Protein AF-A0A977IGM6-F1 (afdb_monomer_lite)

Radius of gyration: 15.07 Å; chains: 1; bounding box: 34×39×37 Å

Structure (mmCIF, N/CA/C/O backbone):
data_AF-A0A977IGM6-F1
#
_entry.id   AF-A0A977IGM6-F1
#
loop_
_atom_site.group_PDB
_atom_site.id
_atom_site.type_symbol
_atom_site.label_atom_id
_atom_site.label_alt_id
_atom_site.label_comp_id
_atom_site.label_asym_id
_atom_site.label_entity_id
_atom_site.label_seq_id
_atom_site.pdbx_PDB_ins_code
_atom_site.Cartn_x
_atom_site.Cartn_y
_atom_site.Cartn_z
_atom_site.occupancy
_atom_site.B_iso_or_equiv
_atom_site.auth_seq_id
_atom_site.auth_comp_id
_atom_site.auth_asym_id
_atom_site.auth_atom_id
_atom_site.pdbx_PDB_model_num
ATOM 1 N N . MET A 1 1 ? 9.152 -28.533 -17.778 1.00 38.56 1 MET A N 1
ATOM 2 C CA . MET A 1 1 ? 8.237 -27.371 -17.806 1.00 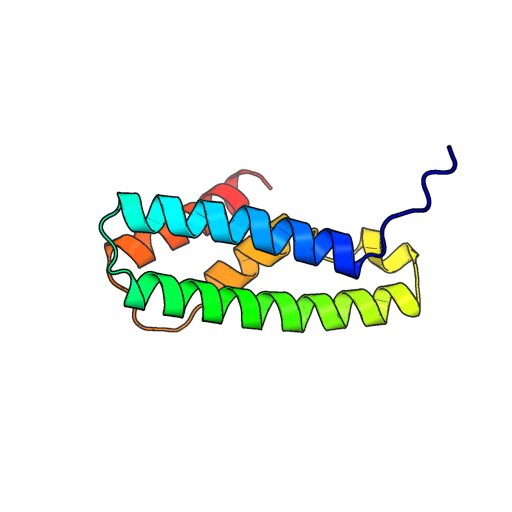38.56 1 MET A CA 1
ATOM 3 C C . MET A 1 1 ? 9.076 -26.108 -17.816 1.00 38.56 1 MET A C 1
ATOM 5 O O . MET A 1 1 ? 9.792 -25.875 -16.854 1.00 38.56 1 MET A O 1
ATOM 9 N N . SER A 1 2 ? 9.071 -25.349 -18.913 1.00 41.25 2 SER A N 1
ATOM 10 C CA . SER A 1 2 ? 9.790 -24.071 -18.984 1.00 41.25 2 SER A CA 1
ATOM 11 C C . SER A 1 2 ? 9.061 -23.069 -18.084 1.00 41.25 2 SER A C 1
ATOM 13 O O . SER A 1 2 ? 7.966 -22.625 -18.423 1.00 41.25 2 SER A O 1
ATOM 15 N N . HIS A 1 3 ? 9.612 -22.783 -16.901 1.00 48.97 3 HIS A N 1
ATOM 16 C CA . HIS A 1 3 ? 9.194 -21.628 -16.108 1.00 48.97 3 HIS A CA 1
ATOM 17 C C . HIS A 1 3 ? 9.639 -20.387 -16.880 1.00 48.97 3 HIS A C 1
ATOM 19 O O . HIS A 1 3 ? 10.772 -19.932 -16.738 1.00 48.97 3 HIS A O 1
ATOM 25 N N . ARG A 1 4 ? 8.771 -19.867 -17.755 1.00 49.44 4 ARG A N 1
ATOM 26 C CA . ARG A 1 4 ? 8.967 -18.506 -18.250 1.00 49.44 4 ARG A CA 1
ATOM 27 C C . ARG A 1 4 ? 8.932 -17.577 -17.033 1.00 49.44 4 ARG A C 1
ATOM 29 O O . ARG A 1 4 ? 8.044 -17.756 -16.195 1.00 49.44 4 ARG A O 1
ATOM 36 N N . PRO A 1 5 ? 9.865 -16.621 -16.912 1.00 61.22 5 PRO A N 1
ATOM 37 C CA . PRO A 1 5 ? 9.806 -15.627 -15.852 1.00 61.22 5 PRO A CA 1
ATOM 38 C C . PRO A 1 5 ? 8.439 -14.944 -15.883 1.00 61.22 5 PRO A C 1
ATOM 40 O O . PRO A 1 5 ? 7.976 -14.552 -16.959 1.00 61.22 5 PRO A O 1
ATOM 43 N N . LYS A 1 6 ? 7.776 -14.833 -14.725 1.00 68.69 6 LYS A N 1
ATOM 44 C CA . LYS A 1 6 ? 6.565 -14.013 -14.630 1.00 68.69 6 LYS A CA 1
ATOM 45 C C . LYS A 1 6 ? 6.926 -12.578 -15.041 1.00 68.69 6 LYS A C 1
ATOM 47 O O . LYS A 1 6 ? 7.977 -12.092 -14.614 1.00 68.69 6 LYS A O 1
ATOM 52 N N . PRO A 1 7 ? 6.095 -11.896 -15.845 1.00 83.75 7 PRO A N 1
ATOM 53 C CA . PRO A 1 7 ? 6.272 -10.478 -16.124 1.00 83.75 7 PRO A CA 1
ATOM 54 C C . PRO A 1 7 ? 6.414 -9.675 -14.827 1.00 83.75 7 PRO A C 1
ATOM 56 O O . PRO A 1 7 ? 5.710 -9.942 -13.852 1.00 83.75 7 PRO A O 1
ATOM 59 N N . VAL A 1 8 ? 7.281 -8.657 -14.828 1.00 87.56 8 VAL A N 1
ATOM 60 C CA . VAL A 1 8 ? 7.505 -7.764 -13.673 1.00 87.56 8 VAL A CA 1
ATOM 61 C C . VAL A 1 8 ? 6.172 -7.243 -13.125 1.00 87.56 8 VAL A C 1
ATOM 63 O O . VAL A 1 8 ? 5.912 -7.326 -11.931 1.00 87.56 8 VAL A O 1
ATOM 66 N N . ARG A 1 9 ? 5.266 -6.812 -14.008 1.00 92.25 9 ARG A N 1
ATOM 67 C CA . ARG A 1 9 ? 3.930 -6.326 -13.634 1.00 92.25 9 ARG A CA 1
ATOM 68 C C . ARG A 1 9 ? 3.122 -7.328 -12.804 1.00 92.25 9 ARG A C 1
ATOM 70 O O . ARG A 1 9 ? 2.483 -6.930 -11.830 1.00 92.25 9 ARG A O 1
ATOM 77 N N . ASP A 1 10 ? 3.146 -8.602 -13.178 1.00 92.81 10 ASP A N 1
ATOM 78 C CA . ASP A 1 10 ? 2.365 -9.643 -12.507 1.00 92.81 10 ASP A CA 1
ATOM 79 C C . ASP A 1 10 ? 2.902 -9.873 -11.096 1.00 92.81 10 ASP A C 1
ATOM 81 O O . ASP A 1 10 ? 2.130 -9.951 -10.144 1.00 92.81 10 ASP A O 1
ATOM 85 N N . HIS A 1 11 ? 4.229 -9.880 -10.939 1.00 91.75 11 HIS A N 1
ATOM 86 C CA . HIS A 1 11 ? 4.867 -10.038 -9.634 1.00 91.75 11 HIS A CA 1
ATOM 87 C C . HIS A 1 11 ? 4.475 -8.925 -8.648 1.00 91.75 11 HIS A C 1
ATOM 89 O O . HIS A 1 11 ? 4.111 -9.201 -7.502 1.00 91.75 11 HIS A O 1
ATOM 95 N N . TYR A 1 12 ? 4.486 -7.670 -9.103 1.00 95.44 12 TYR A N 1
ATOM 96 C CA . TYR A 1 12 ? 4.077 -6.525 -8.286 1.00 95.44 12 TYR A CA 1
ATOM 97 C C . TYR A 1 12 ? 2.573 -6.555 -7.977 1.00 95.44 12 TYR A C 1
ATOM 99 O O . TYR A 1 12 ? 2.163 -6.311 -6.844 1.00 95.44 12 TYR A O 1
ATOM 107 N N . THR A 1 13 ? 1.738 -6.920 -8.952 1.00 95.75 13 THR A N 1
ATOM 108 C CA . THR A 1 13 ? 0.276 -6.954 -8.777 1.00 95.75 13 THR A CA 1
ATOM 109 C C . THR A 1 13 ? -0.167 -8.077 -7.830 1.00 95.75 13 THR A C 1
ATOM 111 O O . THR A 1 13 ? -1.036 -7.869 -6.982 1.00 95.75 13 THR A O 1
ATOM 114 N N . GLU A 1 14 ? 0.459 -9.254 -7.915 1.00 96.06 14 GLU A N 1
ATOM 115 C CA . GLU A 1 14 ? 0.247 -10.358 -6.969 1.00 96.06 14 GLU A CA 1
ATOM 116 C C . GLU A 1 14 ? 0.630 -9.942 -5.542 1.00 96.06 14 GLU A C 1
ATOM 118 O O . GLU A 1 14 ? -0.138 -10.163 -4.601 1.00 96.06 14 GLU A O 1
ATOM 123 N N . SER A 1 15 ? 1.784 -9.283 -5.385 1.00 95.94 15 SER A N 1
ATOM 124 C CA . SER A 1 15 ? 2.226 -8.756 -4.091 1.00 95.94 15 SER A CA 1
ATOM 125 C C . SER A 1 15 ? 1.242 -7.726 -3.531 1.00 95.94 15 SER A C 1
ATOM 127 O O . SER A 1 15 ? 0.848 -7.825 -2.366 1.00 95.94 15 SER A O 1
ATOM 129 N N . LEU A 1 16 ? 0.781 -6.776 -4.352 1.00 98.19 16 LEU A N 1
ATOM 130 C CA . LEU A 1 16 ? -0.214 -5.783 -3.948 1.00 98.19 16 LEU A CA 1
ATOM 131 C C . LEU A 1 16 ? -1.490 -6.448 -3.423 1.00 98.19 16 LEU A C 1
ATOM 133 O O . LEU A 1 16 ? -1.988 -6.062 -2.365 1.00 98.19 16 LEU A O 1
ATOM 137 N N . ALA A 1 17 ? -2.010 -7.457 -4.126 1.00 98.00 17 ALA A N 1
ATOM 138 C CA . ALA A 1 17 ? -3.240 -8.143 -3.736 1.00 98.00 17 ALA A CA 1
ATOM 139 C C . ALA A 1 17 ? -3.101 -8.859 -2.382 1.00 98.00 17 ALA A C 1
ATOM 141 O O . ALA A 1 17 ? -3.974 -8.734 -1.516 1.00 98.00 17 ALA A O 1
ATOM 142 N N . VAL A 1 18 ? -1.996 -9.584 -2.172 1.00 97.81 18 VAL A N 1
ATOM 143 C CA . VAL A 1 18 ? -1.726 -10.295 -0.912 1.00 97.81 18 VAL A CA 1
ATOM 144 C C . VAL A 1 18 ? -1.579 -9.311 0.247 1.00 97.81 18 VAL A C 1
ATOM 146 O O . VAL A 1 18 ? -2.239 -9.467 1.278 1.00 97.81 18 VAL A O 1
ATOM 149 N N . ASN A 1 19 ? -0.761 -8.275 0.070 1.00 97.62 19 ASN A N 1
ATOM 150 C CA . ASN A 1 19 ? -0.484 -7.308 1.125 1.00 97.62 19 ASN A CA 1
ATOM 151 C C . ASN A 1 19 ? -1.707 -6.441 1.454 1.00 97.62 19 ASN A C 1
ATOM 153 O O . ASN A 1 19 ? -2.010 -6.243 2.629 1.00 97.62 19 ASN A O 1
ATOM 157 N N . SER A 1 20 ? -2.491 -6.033 0.452 1.00 98.06 20 SER A N 1
ATOM 158 C CA . SER A 1 20 ? -3.750 -5.302 0.663 1.00 98.06 20 SER A CA 1
ATOM 159 C C . SER A 1 20 ? -4.771 -6.137 1.432 1.00 98.06 20 SER A C 1
ATOM 161 O O . SER A 1 20 ? -5.413 -5.643 2.359 1.00 98.06 20 SER A O 1
ATOM 163 N N . LYS A 1 21 ? -4.893 -7.432 1.107 1.00 98.31 21 LYS A N 1
ATOM 164 C CA . LYS A 1 21 ? -5.778 -8.350 1.838 1.00 98.31 21 LYS A CA 1
ATOM 165 C C . LYS A 1 21 ? -5.346 -8.512 3.295 1.00 98.31 21 LYS A C 1
ATOM 167 O O . LYS A 1 21 ? -6.201 -8.598 4.175 1.00 98.31 21 LYS A O 1
ATOM 172 N N . ASN A 1 22 ? -4.043 -8.587 3.553 1.00 97.81 22 ASN A N 1
ATOM 173 C CA . ASN A 1 22 ? -3.513 -8.717 4.908 1.00 97.81 22 ASN A CA 1
ATOM 174 C C . ASN A 1 22 ? -3.722 -7.433 5.716 1.00 97.81 22 ASN A C 1
ATOM 176 O O . ASN A 1 22 ? -4.289 -7.503 6.806 1.00 97.81 22 ASN A O 1
ATOM 180 N N . LEU A 1 23 ? -3.370 -6.273 5.156 1.00 97.56 23 LEU A N 1
ATOM 181 C CA . LEU A 1 23 ? -3.593 -4.976 5.794 1.00 97.56 23 LEU A CA 1
ATOM 182 C C . LEU A 1 23 ? -5.081 -4.743 6.085 1.00 97.56 23 LEU A C 1
ATOM 184 O O . LEU A 1 23 ? -5.438 -4.371 7.198 1.00 97.56 23 LEU A O 1
ATOM 188 N N . GLY A 1 24 ? -5.967 -5.042 5.129 1.00 98.12 24 GLY A N 1
ATOM 189 C CA . GLY A 1 24 ? -7.414 -4.921 5.321 1.00 98.12 24 GLY A CA 1
ATOM 190 C C . GLY A 1 24 ? -7.944 -5.779 6.475 1.00 98.12 24 GLY A C 1
ATOM 191 O O . GLY A 1 24 ? -8.794 -5.323 7.243 1.00 98.12 24 GLY A O 1
ATOM 192 N N . ARG A 1 25 ? -7.413 -6.999 6.655 1.00 98.31 25 ARG A N 1
ATOM 193 C CA . ARG A 1 25 ? -7.757 -7.848 7.809 1.00 98.31 25 ARG A CA 1
ATOM 194 C C . ARG A 1 25 ? -7.267 -7.261 9.129 1.00 98.31 25 ARG A C 1
ATOM 196 O O . ARG A 1 25 ? -8.016 -7.293 10.098 1.00 98.31 25 ARG A O 1
ATOM 203 N N . GLN A 1 26 ? -6.050 -6.725 9.170 1.00 98.12 26 GLN A N 1
ATOM 204 C CA . GLN A 1 26 ? -5.494 -6.135 10.389 1.00 98.12 26 GLN A CA 1
ATOM 205 C C . GLN A 1 26 ? -6.216 -4.842 10.779 1.00 98.12 26 GLN A C 1
ATOM 207 O O . GLN A 1 26 ? -6.598 -4.690 11.931 1.00 98.12 26 GLN A O 1
ATOM 212 N N . LEU A 1 27 ? -6.516 -3.966 9.815 1.00 97.81 27 LEU A N 1
ATOM 213 C CA . LEU A 1 27 ? -7.334 -2.774 10.059 1.00 97.81 27 LEU A CA 1
ATOM 214 C C . LEU A 1 27 ? -8.728 -3.145 10.585 1.00 97.81 27 LEU A C 1
ATOM 216 O O . LEU A 1 27 ? -9.234 -2.508 11.503 1.00 97.81 27 LEU A O 1
ATOM 220 N N . SER A 1 28 ? -9.331 -4.208 10.044 1.00 97.69 28 SER A N 1
ATOM 221 C CA . SER A 1 28 ? -10.617 -4.710 10.545 1.00 97.69 28 SER A CA 1
ATOM 222 C C . SER A 1 28 ? -10.509 -5.222 11.986 1.00 97.69 28 SER A C 1
ATOM 224 O O . SER A 1 28 ? -11.416 -4.996 12.780 1.00 97.69 28 SER A O 1
ATOM 226 N N . ALA A 1 29 ? -9.406 -5.895 12.337 1.00 97.88 29 ALA A N 1
ATOM 227 C CA . ALA A 1 29 ? -9.149 -6.372 13.698 1.00 97.88 29 ALA A CA 1
ATOM 228 C C . ALA A 1 29 ? -8.944 -5.217 14.696 1.00 97.88 29 ALA A C 1
ATOM 230 O O . ALA A 1 29 ? -9.373 -5.315 15.841 1.00 97.88 29 ALA A O 1
ATOM 231 N N . GLU A 1 30 ? -8.383 -4.098 14.238 1.00 96.56 30 GLU A N 1
ATOM 232 C CA . GLU A 1 30 ? -8.250 -2.842 14.992 1.00 96.56 30 GLU A CA 1
ATOM 233 C C . GLU A 1 30 ? -9.558 -2.013 14.996 1.00 96.56 30 GLU A C 1
ATOM 235 O O . GLU A 1 30 ? -9.565 -0.837 15.356 1.00 96.56 30 GLU A O 1
ATOM 240 N N . SER A 1 31 ? -10.690 -2.613 14.598 1.00 96.25 31 SER A N 1
ATOM 241 C CA . SER A 1 31 ? -12.023 -1.987 14.568 1.00 96.25 31 SER A CA 1
ATOM 242 C C . SER A 1 31 ? -12.136 -0.741 13.676 1.00 96.25 31 SER A C 1
ATOM 244 O O . SER A 1 31 ? -13.020 0.095 13.877 1.00 96.25 31 SER A O 1
ATOM 246 N N . VAL A 1 32 ? -11.276 -0.611 12.662 1.00 97.38 32 VAL A N 1
ATOM 247 C CA . VAL A 1 32 ? -11.358 0.487 11.689 1.00 97.38 32 VAL A CA 1
ATOM 248 C C . VAL A 1 32 ? -12.621 0.314 10.826 1.00 97.38 32 VAL A C 1
ATOM 250 O O . VAL A 1 32 ? -12.875 -0.786 10.323 1.00 97.38 32 VAL A O 1
ATOM 253 N N . PRO A 1 33 ? -13.430 1.369 10.606 1.00 97.44 33 PRO A N 1
ATOM 254 C CA . PRO A 1 33 ? -14.640 1.272 9.795 1.00 97.44 33 PRO A CA 1
ATOM 255 C C . PRO A 1 33 ? -14.356 0.808 8.363 1.00 97.44 33 PRO A C 1
ATOM 257 O O . PRO A 1 33 ? -13.434 1.295 7.711 1.00 97.44 33 PRO A O 1
ATOM 260 N N . ARG A 1 34 ? -15.207 -0.071 7.818 1.00 97.31 34 ARG A N 1
ATOM 261 C CA . ARG A 1 34 ? -15.036 -0.652 6.471 1.00 97.31 34 ARG A CA 1
ATOM 262 C C . ARG A 1 34 ? -14.827 0.395 5.370 1.00 97.31 34 ARG A C 1
ATOM 264 O O . ARG A 1 34 ? -14.020 0.180 4.473 1.00 97.31 34 ARG A O 1
ATOM 271 N N . GLU A 1 35 ? -15.546 1.513 5.426 1.00 96.88 35 GLU A N 1
ATOM 272 C CA . GLU A 1 35 ? -15.400 2.602 4.452 1.00 96.88 35 GLU A CA 1
ATOM 273 C C . GLU A 1 35 ? -14.023 3.264 4.522 1.00 96.88 35 GLU A C 1
ATOM 275 O O . GLU A 1 35 ? -13.443 3.613 3.497 1.00 96.88 35 GLU A O 1
ATOM 280 N N . GLU A 1 36 ? -13.481 3.420 5.727 1.00 97.06 36 GLU A N 1
ATOM 281 C CA . GLU A 1 36 ? -12.142 3.955 5.927 1.00 97.06 36 GLU A CA 1
ATOM 282 C C . GLU A 1 36 ? -11.081 2.969 5.435 1.00 97.06 36 GLU A C 1
ATOM 284 O O . GLU A 1 36 ? -10.182 3.375 4.703 1.00 97.06 36 GLU A O 1
ATOM 289 N N . ILE A 1 37 ? -11.241 1.673 5.736 1.00 97.81 37 ILE A N 1
ATOM 290 C CA . ILE A 1 37 ? -10.379 0.608 5.201 1.00 97.81 37 ILE A CA 1
ATOM 291 C C . ILE A 1 37 ? -10.350 0.668 3.674 1.00 97.81 37 ILE A C 1
ATOM 293 O O . ILE A 1 37 ? -9.271 0.658 3.087 1.00 97.81 37 ILE A O 1
ATOM 297 N N . GLN A 1 38 ? -11.513 0.777 3.027 1.00 97.69 38 GLN A N 1
ATOM 298 C CA . GLN A 1 38 ? -11.587 0.875 1.571 1.00 97.69 38 GLN A CA 1
ATOM 299 C C . GLN A 1 38 ? -10.830 2.107 1.055 1.00 97.69 38 GLN A C 1
ATOM 301 O O . GLN A 1 38 ? -9.987 1.972 0.175 1.00 97.69 38 GLN A O 1
ATOM 306 N N . ARG A 1 39 ? -11.047 3.290 1.651 1.00 97.38 39 ARG A N 1
ATOM 307 C CA . ARG A 1 39 ? -10.332 4.522 1.262 1.00 97.38 39 ARG A CA 1
ATOM 308 C C . ARG A 1 39 ? -8.813 4.404 1.420 1.00 97.38 39 ARG A C 1
ATOM 310 O O . ARG A 1 39 ? -8.072 4.915 0.574 1.00 97.38 39 ARG A O 1
ATOM 317 N N . ILE A 1 40 ? -8.351 3.751 2.487 1.00 97.56 40 ILE A N 1
ATOM 318 C CA . ILE A 1 40 ? -6.926 3.493 2.732 1.00 97.56 40 ILE A CA 1
ATOM 319 C C . ILE A 1 40 ? -6.369 2.571 1.642 1.00 97.56 40 ILE A C 1
ATOM 321 O O . ILE A 1 40 ? -5.386 2.923 0.990 1.00 97.56 40 ILE A O 1
ATOM 325 N N . LEU A 1 41 ? -7.015 1.427 1.398 1.00 98.00 41 LEU A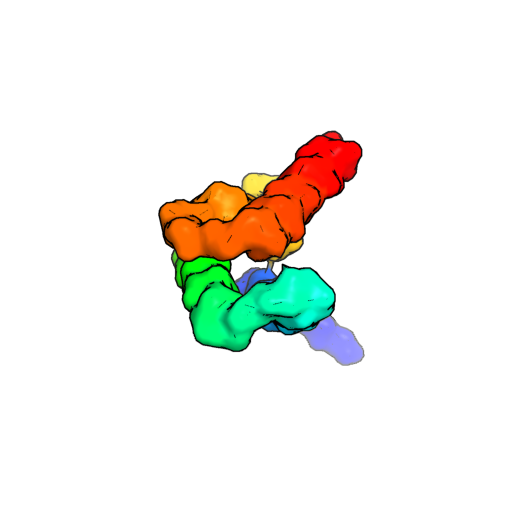 N 1
ATOM 326 C CA . LEU A 1 41 ? -6.561 0.444 0.410 1.00 98.00 41 LEU A CA 1
ATOM 327 C C . LEU A 1 41 ? -6.592 0.990 -1.023 1.00 98.00 41 LEU A C 1
ATOM 329 O O . LEU A 1 41 ? -5.664 0.724 -1.787 1.00 98.00 41 LEU A O 1
ATOM 333 N N . ASP A 1 42 ? -7.592 1.797 -1.378 1.00 97.88 42 ASP A N 1
ATOM 334 C CA . ASP A 1 42 ? -7.664 2.470 -2.680 1.00 97.88 42 ASP A CA 1
ATOM 335 C C . ASP A 1 42 ? -6.518 3.476 -2.848 1.00 97.88 42 ASP A C 1
ATOM 337 O O . AS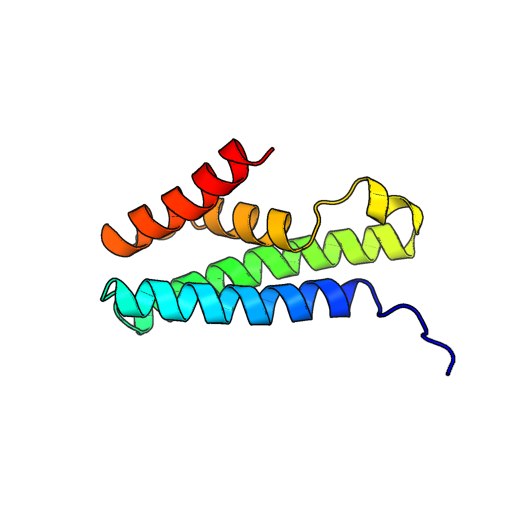P A 1 42 ? -5.890 3.552 -3.908 1.00 97.88 42 ASP A O 1
ATOM 341 N N . SER A 1 43 ? -6.206 4.229 -1.788 1.00 97.81 43 SER A N 1
ATOM 342 C CA . SER A 1 43 ? -5.103 5.194 -1.796 1.00 97.81 43 SER A CA 1
ATOM 343 C C . SER A 1 43 ? -3.752 4.503 -1.962 1.00 97.81 43 SER A C 1
ATOM 345 O O . SER A 1 43 ? -2.959 4.925 -2.805 1.00 97.81 43 SER A O 1
ATOM 347 N N . ILE A 1 44 ? -3.518 3.421 -1.213 1.00 98.12 44 ILE A N 1
ATOM 348 C CA . ILE A 1 44 ? -2.307 2.598 -1.318 1.00 98.12 44 ILE A CA 1
ATOM 349 C C . ILE A 1 44 ? -2.203 1.994 -2.716 1.00 98.12 44 ILE A C 1
ATOM 351 O O . ILE A 1 44 ? -1.168 2.136 -3.359 1.00 98.12 44 ILE A O 1
ATOM 355 N N . SER A 1 45 ? -3.277 1.379 -3.218 1.00 98.12 45 SER A N 1
ATOM 356 C CA . SER A 1 45 ? -3.288 0.736 -4.537 1.00 98.12 45 SER A CA 1
ATOM 357 C C . SER A 1 45 ? -2.958 1.729 -5.647 1.00 98.12 45 SER A C 1
ATOM 359 O O . SER A 1 45 ? -2.150 1.430 -6.520 1.00 98.12 45 SER A O 1
ATOM 361 N N . ARG A 1 46 ? -3.521 2.942 -5.596 1.00 98.12 46 ARG A N 1
ATOM 362 C CA . ARG A 1 46 ? -3.224 3.995 -6.576 1.00 98.12 46 ARG A CA 1
ATOM 363 C C . ARG A 1 46 ? -1.752 4.411 -6.551 1.00 98.12 46 ARG A C 1
ATOM 365 O O . ARG A 1 46 ? -1.150 4.528 -7.614 1.00 98.12 46 ARG A O 1
ATOM 372 N N . LEU A 1 47 ? -1.188 4.650 -5.366 1.00 98.12 47 LEU A N 1
ATOM 373 C CA . LEU A 1 47 ? 0.221 5.035 -5.211 1.00 98.12 47 LEU A CA 1
ATOM 374 C C . LEU A 1 47 ? 1.152 3.917 -5.699 1.00 98.12 47 LEU A C 1
ATOM 376 O O . LEU A 1 47 ? 2.054 4.160 -6.499 1.00 98.12 47 LEU A O 1
ATOM 380 N N . TYR A 1 48 ? 0.861 2.686 -5.288 1.00 98.38 48 TYR A N 1
ATOM 381 C CA . TYR A 1 48 ? 1.620 1.498 -5.643 1.00 98.38 48 TYR A CA 1
ATOM 382 C C . TYR A 1 48 ? 1.631 1.234 -7.148 1.00 98.38 48 TYR A C 1
ATOM 384 O O . TYR A 1 48 ? 2.684 0.991 -7.737 1.00 98.38 48 TYR A O 1
ATOM 392 N N . LEU A 1 49 ? 0.457 1.267 -7.787 1.00 97.69 49 LEU A N 1
ATOM 393 C CA . LEU A 1 49 ? 0.324 0.983 -9.214 1.00 97.69 49 LEU A CA 1
ATOM 394 C C . LEU A 1 49 ? 0.990 2.066 -10.063 1.00 97.69 49 LEU A C 1
ATOM 396 O O . LEU A 1 49 ? 1.662 1.732 -11.035 1.00 97.69 49 LEU A O 1
ATOM 400 N N . ALA A 1 50 ? 0.886 3.338 -9.664 1.00 97.56 50 ALA A N 1
ATOM 401 C CA . ALA A 1 50 ? 1.568 4.429 -10.354 1.00 97.56 50 ALA A CA 1
ATOM 402 C C . ALA A 1 50 ? 3.094 4.238 -10.370 1.00 97.56 50 ALA A C 1
ATOM 404 O O . ALA A 1 50 ? 3.737 4.477 -11.390 1.00 97.56 50 ALA A O 1
ATOM 405 N N . GLU A 1 51 ? 3.680 3.781 -9.263 1.00 97.44 51 GLU A N 1
ATOM 406 C CA . GLU A 1 51 ? 5.118 3.511 -9.199 1.00 97.44 51 GLU A CA 1
ATOM 407 C C . GLU A 1 51 ? 5.494 2.198 -9.899 1.00 97.44 51 GLU A C 1
ATOM 409 O O . GLU A 1 51 ? 6.493 2.134 -10.612 1.00 97.44 51 GLU A O 1
ATOM 414 N N . THR A 1 52 ? 4.647 1.171 -9.795 1.00 96.44 52 THR A N 1
ATOM 415 C CA . THR A 1 52 ? 4.810 -0.093 -10.531 1.00 96.44 52 THR A CA 1
ATOM 416 C C . THR A 1 52 ? 4.872 0.153 -12.037 1.00 96.44 52 THR A C 1
ATOM 418 O O . THR A 1 52 ? 5.696 -0.442 -12.727 1.00 96.44 52 THR A O 1
ATOM 421 N N . GLU A 1 53 ? 4.042 1.050 -12.573 1.00 95.56 53 GLU A N 1
ATOM 422 C CA . GLU A 1 53 ? 4.093 1.417 -13.989 1.00 95.56 53 GLU A CA 1
ATOM 423 C C . GLU A 1 53 ? 5.435 2.042 -14.389 1.00 95.56 53 GLU A C 1
ATOM 425 O O . GLU A 1 53 ? 5.931 1.753 -15.480 1.00 95.56 53 GLU A O 1
ATOM 430 N N . LYS A 1 54 ? 6.049 2.861 -13.525 1.00 95.50 54 LYS A N 1
ATOM 431 C CA . LYS A 1 54 ? 7.388 3.417 -13.779 1.00 95.50 54 LYS A CA 1
ATOM 432 C C . LYS A 1 54 ? 8.440 2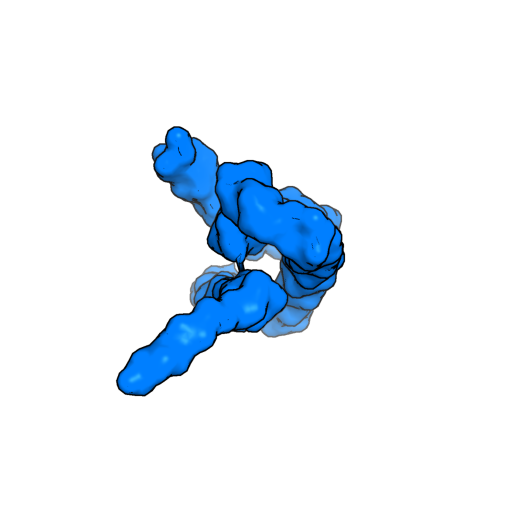.314 -13.790 1.00 95.50 54 LYS A C 1
ATOM 434 O O . LYS A 1 54 ? 9.193 2.222 -14.754 1.00 95.50 54 LYS A O 1
ATOM 439 N N . ILE A 1 55 ? 8.418 1.433 -12.789 1.00 94.62 55 ILE A N 1
ATOM 440 C CA . ILE A 1 55 ? 9.330 0.286 -12.685 1.00 94.62 55 ILE A CA 1
ATOM 441 C C . ILE A 1 55 ? 9.224 -0.607 -13.920 1.00 94.62 55 ILE A C 1
ATOM 443 O O . ILE A 1 55 ? 10.238 -0.973 -14.507 1.00 94.62 55 ILE A O 1
ATOM 447 N N . VAL A 1 56 ? 8.004 -0.928 -14.361 1.00 92.81 56 VAL A N 1
ATOM 448 C CA . VAL A 1 56 ? 7.785 -1.747 -15.561 1.00 92.81 56 VAL A CA 1
ATOM 449 C C . VAL A 1 56 ? 8.368 -1.065 -16.797 1.00 92.81 56 VAL A C 1
ATOM 451 O O . VAL A 1 56 ? 9.102 -1.710 -17.538 1.00 92.81 56 VAL A O 1
ATOM 454 N N . ARG A 1 57 ? 8.123 0.238 -16.994 1.00 93.00 57 ARG A N 1
ATOM 455 C CA . ARG A 1 57 ? 8.700 0.992 -18.123 1.00 93.00 57 ARG A CA 1
ATOM 456 C C . ARG A 1 57 ? 10.225 1.063 -18.072 1.00 93.00 57 ARG A C 1
ATOM 458 O O . ARG A 1 57 ? 10.861 1.137 -19.120 1.00 93.00 57 ARG A O 1
ATOM 465 N N . GLU A 1 58 ? 10.819 1.097 -16.883 1.00 91.69 58 GLU A N 1
ATOM 466 C CA . GLU A 1 58 ? 12.273 1.035 -16.722 1.00 91.69 58 GLU A CA 1
ATOM 467 C C . GLU A 1 58 ? 12.813 -0.356 -17.053 1.00 91.69 58 GLU A C 1
ATOM 469 O O . GLU A 1 58 ? 13.766 -0.461 -17.821 1.00 91.69 58 GLU A O 1
ATOM 474 N N . CYS A 1 59 ? 12.163 -1.414 -16.566 1.00 89.88 59 CYS A N 1
ATOM 475 C CA . CYS A 1 59 ? 12.553 -2.801 -16.827 1.00 89.88 59 CYS A CA 1
ATOM 476 C C . CYS A 1 59 ? 12.383 -3.198 -18.301 1.00 89.88 59 CYS A C 1
ATOM 478 O O . CYS A 1 59 ? 13.171 -3.979 -18.824 1.00 89.88 59 CYS A O 1
ATOM 480 N N . GLU A 1 60 ? 11.381 -2.645 -18.991 1.00 88.81 60 GLU A N 1
ATOM 481 C CA . GLU A 1 60 ? 11.194 -2.818 -20.438 1.00 88.81 60 GLU A CA 1
ATOM 482 C C . GLU A 1 60 ? 12.351 -2.214 -21.252 1.00 88.81 60 GLU A C 1
ATOM 484 O O . GLU A 1 60 ? 12.652 -2.700 -22.341 1.00 88.81 60 GLU A O 1
ATOM 489 N N . LYS A 1 61 ? 13.007 -1.166 -20.734 1.00 89.81 61 LYS A N 1
ATOM 490 C CA . LYS A 1 61 ? 14.174 -0.530 -21.367 1.00 89.81 61 LYS A CA 1
ATOM 491 C C . LYS A 1 61 ? 15.487 -1.199 -20.970 1.00 89.81 61 LYS A C 1
ATOM 493 O O . LYS A 1 61 ? 16.394 -1.292 -21.791 1.00 89.81 61 LYS A O 1
ATOM 498 N N . ASP A 1 62 ? 15.591 -1.616 -19.714 1.00 88.94 62 ASP A N 1
ATOM 499 C CA . ASP A 1 62 ? 16.783 -2.200 -19.116 1.00 88.94 62 ASP A CA 1
ATOM 500 C C . ASP A 1 62 ? 16.377 -3.256 -18.084 1.00 88.94 62 ASP A C 1
ATOM 502 O O . ASP A 1 62 ? 15.958 -2.933 -16.975 1.00 88.94 62 ASP A O 1
ATOM 506 N N . MET A 1 63 ? 16.540 -4.533 -18.429 1.00 79.31 63 MET A N 1
ATOM 507 C CA . MET A 1 63 ? 16.187 -5.645 -17.539 1.00 79.31 63 MET A CA 1
ATOM 508 C C . MET A 1 63 ? 17.010 -5.662 -16.239 1.00 79.31 63 MET A C 1
ATOM 510 O O . MET A 1 63 ? 16.539 -6.209 -15.242 1.00 79.31 63 MET A O 1
ATOM 514 N N . MET A 1 64 ? 18.189 -5.026 -16.207 1.00 88.06 64 MET A N 1
ATOM 515 C CA . MET A 1 64 ? 18.996 -4.879 -14.986 1.00 88.06 64 MET A CA 1
ATOM 516 C C . MET A 1 64 ? 18.418 -3.829 -14.026 1.00 88.06 64 MET A C 1
ATOM 518 O O . MET A 1 64 ? 18.868 -3.714 -12.888 1.00 88.06 64 MET A O 1
ATOM 522 N N . ALA A 1 65 ? 17.385 -3.081 -14.436 1.00 88.19 65 ALA A N 1
ATOM 523 C CA . ALA A 1 65 ? 16.678 -2.157 -13.553 1.00 88.19 65 ALA A CA 1
ATOM 524 C C . ALA A 1 65 ? 16.102 -2.852 -12.311 1.00 88.19 65 ALA A C 1
ATOM 526 O O . ALA A 1 65 ? 16.015 -2.229 -11.256 1.00 88.19 65 ALA A O 1
ATOM 527 N N . LEU A 1 66 ? 15.784 -4.147 -12.399 1.00 87.06 66 LEU A N 1
ATOM 528 C CA . LEU A 1 66 ? 15.277 -4.926 -11.268 1.00 87.06 66 LEU A CA 1
ATOM 529 C C . LEU A 1 66 ? 16.218 -4.951 -10.053 1.00 87.06 66 LEU A C 1
ATOM 531 O O . LEU A 1 66 ? 15.739 -5.109 -8.935 1.00 87.06 66 LEU A O 1
ATOM 535 N N . GLU A 1 67 ? 17.52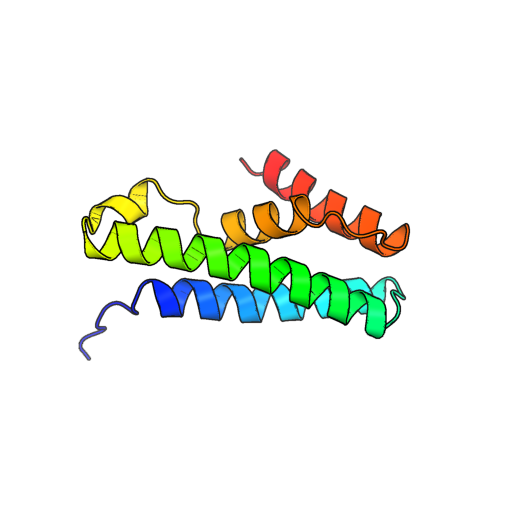5 -4.761 -10.243 1.00 88.94 67 GLU A N 1
ATOM 536 C CA . GLU A 1 67 ? 18.503 -4.742 -9.144 1.00 88.94 67 GLU A CA 1
ATOM 537 C C . GLU A 1 67 ? 18.505 -3.421 -8.359 1.00 88.94 67 GLU A C 1
ATOM 539 O O . GLU A 1 67 ? 19.019 -3.365 -7.244 1.00 88.94 67 GLU A O 1
ATOM 544 N N . ARG A 1 68 ? 17.938 -2.352 -8.934 1.00 89.69 68 ARG A N 1
ATOM 545 C CA . ARG A 1 68 ? 17.968 -0.987 -8.374 1.00 89.69 68 ARG A CA 1
ATOM 546 C C . ARG A 1 68 ? 16.596 -0.431 -7.995 1.00 89.69 68 ARG A C 1
ATOM 548 O O . ARG A 1 68 ? 16.524 0.553 -7.264 1.00 89.69 68 ARG A O 1
ATOM 555 N N . VAL A 1 69 ? 15.515 -1.022 -8.496 1.00 92.31 69 VAL A N 1
ATOM 556 C CA . VAL A 1 69 ? 14.139 -0.625 -8.159 1.00 92.31 69 VAL A CA 1
ATOM 557 C C . VAL A 1 69 ? 13.697 -1.244 -6.829 1.00 92.31 69 VAL A C 1
ATOM 559 O O . VAL A 1 69 ? 14.169 -2.322 -6.457 1.00 92.31 69 VAL A O 1
ATOM 562 N N . PRO A 1 70 ? 12.771 -0.606 -6.090 1.00 93.00 70 PRO A N 1
ATOM 563 C CA . PRO A 1 70 ? 12.264 -1.176 -4.849 1.00 93.00 70 PRO A CA 1
ATOM 564 C C . PRO A 1 70 ? 11.542 -2.495 -5.122 1.00 93.00 70 PRO A C 1
ATOM 566 O O . PRO A 1 70 ? 10.710 -2.587 -6.029 1.00 93.00 70 PRO A O 1
ATOM 569 N N . ASN A 1 71 ? 11.811 -3.507 -4.295 1.00 93.06 71 ASN A N 1
ATOM 570 C CA . ASN A 1 71 ? 11.065 -4.760 -4.350 1.00 93.06 71 ASN A CA 1
ATOM 571 C C . ASN A 1 71 ? 9.566 -4.524 -4.039 1.00 93.06 71 ASN A C 1
ATOM 573 O O . ASN A 1 71 ? 9.207 -3.520 -3.410 1.00 93.06 71 ASN A O 1
ATOM 577 N N . PRO A 1 72 ? 8.669 -5.450 -4.427 1.00 95.38 72 PRO A N 1
ATOM 578 C CA . PRO A 1 72 ? 7.231 -5.253 -4.273 1.00 95.38 72 PRO A CA 1
ATOM 579 C C . PRO A 1 72 ? 6.747 -4.987 -2.846 1.00 95.38 72 PRO A C 1
ATOM 581 O O . PRO A 1 72 ? 5.719 -4.335 -2.690 1.00 95.38 72 PRO A O 1
ATOM 584 N N . LEU A 1 73 ? 7.421 -5.507 -1.816 1.00 94.94 73 LEU A N 1
ATOM 585 C CA . LEU A 1 73 ? 7.025 -5.295 -0.422 1.00 94.94 73 LEU A CA 1
ATOM 586 C C . LEU A 1 73 ? 7.469 -3.915 0.070 1.00 94.94 73 LEU A C 1
ATOM 588 O O . LEU A 1 73 ? 6.659 -3.194 0.651 1.00 94.94 73 LEU A O 1
ATOM 592 N N . ARG A 1 74 ? 8.706 -3.510 -0.245 1.00 95.06 74 ARG A N 1
ATOM 593 C CA . ARG A 1 74 ? 9.194 -2.153 0.030 1.00 95.06 74 ARG A CA 1
ATOM 594 C C . ARG A 1 74 ? 8.265 -1.113 -0.582 1.00 95.06 74 ARG A C 1
ATOM 596 O O . ARG A 1 74 ? 7.828 -0.203 0.113 1.00 95.06 74 ARG A O 1
ATOM 603 N N . LEU A 1 75 ? 7.900 -1.299 -1.853 1.00 96.81 75 LEU A N 1
ATOM 604 C CA . LEU A 1 75 ? 7.009 -0.372 -2.544 1.00 96.81 75 LEU A CA 1
ATOM 605 C C . LEU A 1 75 ? 5.628 -0.271 -1.871 1.00 96.81 75 LEU A C 1
ATOM 607 O O . LEU A 1 75 ? 5.019 0.800 -1.839 1.00 96.81 75 LEU A O 1
ATOM 611 N N . PHE A 1 76 ? 5.126 -1.374 -1.311 1.00 97.75 76 PHE A N 1
ATOM 612 C CA . PHE A 1 76 ? 3.862 -1.383 -0.578 1.00 97.75 76 PHE A CA 1
ATOM 613 C C . PHE A 1 76 ? 3.960 -0.573 0.718 1.00 97.75 76 PHE A C 1
ATOM 615 O O . PH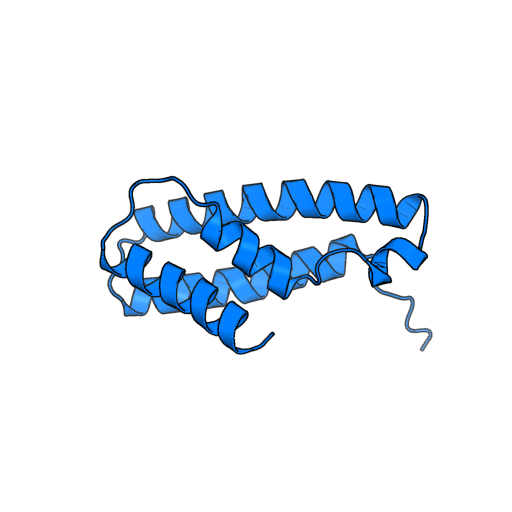E A 1 76 ? 3.090 0.256 0.983 1.00 97.75 76 PHE A O 1
ATOM 622 N N . VAL A 1 77 ? 5.041 -0.744 1.482 1.00 96.44 77 VAL A N 1
ATOM 623 C CA . VAL A 1 77 ? 5.302 0.040 2.700 1.00 96.44 77 VAL A CA 1
ATOM 624 C C . VAL A 1 77 ? 5.485 1.528 2.381 1.00 96.44 77 VAL A C 1
ATOM 626 O O . VAL A 1 77 ? 4.868 2.373 3.030 1.00 96.44 77 VAL A O 1
ATOM 629 N N . ASP A 1 78 ? 6.236 1.863 1.331 1.00 96.38 78 ASP A N 1
ATOM 630 C CA . ASP A 1 78 ? 6.394 3.250 0.870 1.00 96.38 78 ASP A CA 1
ATOM 631 C C . ASP A 1 78 ? 5.048 3.864 0.449 1.00 96.38 78 ASP A C 1
ATOM 633 O O . ASP A 1 78 ? 4.803 5.055 0.654 1.00 96.38 78 ASP A O 1
ATOM 637 N N . SER A 1 79 ? 4.144 3.056 -0.111 1.00 97.69 79 SER A N 1
ATOM 638 C CA . SER A 1 79 ? 2.785 3.488 -0.459 1.00 97.69 79 SER A CA 1
ATOM 639 C C . SER A 1 79 ? 1.930 3.746 0.786 1.00 97.69 79 SER A C 1
ATOM 641 O O . SER A 1 79 ? 1.165 4.708 0.790 1.00 97.69 79 SER A O 1
ATOM 643 N N . ILE A 1 80 ? 2.083 2.949 1.855 1.00 96.75 80 ILE A N 1
ATOM 644 C CA . ILE A 1 80 ? 1.443 3.189 3.163 1.00 96.75 80 ILE A CA 1
ATOM 645 C C . ILE A 1 80 ? 1.909 4.527 3.747 1.00 96.75 80 ILE A C 1
ATOM 647 O O . ILE A 1 80 ? 1.074 5.344 4.137 1.00 96.75 80 ILE A O 1
ATOM 651 N N . ALA A 1 81 ? 3.223 4.776 3.767 1.00 94.94 81 ALA A N 1
ATOM 652 C CA . ALA A 1 81 ? 3.809 6.006 4.308 1.00 94.94 81 ALA A CA 1
ATOM 653 C C . ALA A 1 81 ? 3.321 7.275 3.583 1.00 94.94 81 ALA A C 1
ATOM 655 O O . ALA A 1 81 ? 3.257 8.357 4.166 1.00 94.94 81 ALA A O 1
ATOM 656 N N . GLN A 1 82 ? 2.955 7.146 2.306 1.00 95.69 82 GLN A N 1
ATOM 657 C CA . GLN A 1 82 ? 2.495 8.246 1.460 1.00 95.69 82 GLN A CA 1
ATOM 658 C C . GLN A 1 82 ? 0.983 8.510 1.525 1.00 95.69 82 GLN A C 1
ATOM 660 O O . GLN A 1 82 ? 0.500 9.452 0.887 1.00 95.69 82 GLN A O 1
ATOM 665 N N . VAL A 1 83 ? 0.210 7.727 2.280 1.00 94.88 83 VAL A N 1
ATOM 666 C CA . VAL A 1 83 ? -1.220 7.994 2.473 1.00 94.88 83 VAL A CA 1
ATOM 667 C C . VAL A 1 83 ? -1.394 9.269 3.308 1.00 94.88 83 VAL A C 1
ATOM 669 O O . VAL A 1 83 ? -1.140 9.291 4.507 1.00 94.88 83 VAL A O 1
ATOM 672 N N . LYS A 1 84 ? -1.859 10.350 2.668 1.00 85.00 84 LYS A N 1
ATOM 673 C CA . LYS A 1 84 ? -2.049 11.677 3.294 1.00 85.00 84 LYS A CA 1
ATOM 674 C C . LYS A 1 84 ? -3.458 11.930 3.846 1.00 85.00 84 LYS A C 1
ATOM 676 O O . LYS A 1 84 ? -3.734 13.025 4.328 1.00 85.00 84 LYS A O 1
ATOM 681 N N . SER A 1 85 ? -4.381 10.979 3.713 1.00 80.38 85 SER A N 1
ATOM 682 C CA . SER A 1 85 ? -5.765 11.163 4.160 1.00 80.38 85 SER A CA 1
ATOM 683 C C . SER A 1 85 ? -5.865 11.176 5.682 1.00 80.38 85 SER A C 1
ATOM 685 O O . SER A 1 85 ? -5.166 10.420 6.353 1.00 80.38 85 SER A O 1
ATOM 687 N N . ALA A 1 86 ? -6.794 11.972 6.218 1.00 85.56 86 ALA A N 1
ATOM 688 C CA . ALA A 1 86 ? -7.198 11.842 7.610 1.00 85.56 86 ALA A CA 1
ATOM 689 C C . ALA A 1 86 ? -7.758 10.429 7.833 1.00 85.56 86 ALA A C 1
ATOM 691 O O . ALA A 1 86 ? -8.737 10.029 7.200 1.00 85.56 86 ALA A O 1
ATOM 692 N N . VAL A 1 87 ? -7.096 9.682 8.707 1.00 93.00 87 VAL A N 1
ATOM 693 C CA . VAL A 1 87 ? -7.490 8.343 9.141 1.00 93.00 87 VAL A CA 1
ATOM 694 C C . VAL A 1 87 ? -7.668 8.360 10.653 1.00 93.00 87 VAL A C 1
ATOM 696 O O . VAL A 1 87 ? -7.138 9.227 11.352 1.00 93.00 87 VAL A O 1
ATOM 699 N N . SER A 1 88 ? -8.436 7.410 11.157 1.00 94.88 88 SER A N 1
ATOM 700 C CA . SER A 1 88 ? -8.598 7.162 12.580 1.00 94.88 88 SER A CA 1
ATOM 701 C C . SER A 1 88 ? -7.240 6.928 13.261 1.00 94.88 88 SER A C 1
ATOM 703 O O . SER A 1 88 ? -6.298 6.435 12.630 1.00 94.88 88 SER A O 1
ATOM 705 N N . PRO A 1 89 ? -7.113 7.231 14.568 1.00 95.06 89 PRO A N 1
ATOM 706 C CA . PRO A 1 89 ? -5.885 6.959 15.313 1.00 95.06 89 PRO A CA 1
ATOM 707 C C . PRO A 1 89 ? -5.453 5.490 15.246 1.00 95.06 89 PRO A C 1
ATOM 709 O O . PRO A 1 89 ? -4.266 5.220 15.102 1.00 95.06 89 PRO A O 1
ATOM 712 N N . ALA A 1 90 ? -6.408 4.552 15.276 1.00 95.00 90 ALA A N 1
ATOM 713 C CA . ALA A 1 90 ? -6.138 3.119 15.169 1.00 95.00 90 ALA A CA 1
ATOM 714 C C . ALA A 1 90 ? -5.506 2.751 13.816 1.00 95.00 90 ALA A C 1
ATOM 716 O O . ALA A 1 90 ? -4.464 2.095 13.775 1.00 95.00 90 ALA A O 1
ATOM 717 N N . ALA A 1 91 ? -6.080 3.235 12.708 1.00 95.75 91 ALA A N 1
ATOM 718 C CA . ALA A 1 91 ? -5.509 3.033 11.380 1.00 95.75 91 ALA A CA 1
ATOM 719 C C . ALA A 1 91 ? -4.135 3.704 11.236 1.00 95.75 91 ALA A C 1
ATOM 721 O O . ALA A 1 91 ? -3.203 3.088 10.720 1.00 95.75 91 ALA A O 1
ATOM 722 N N . SER A 1 92 ? -3.993 4.942 11.728 1.00 95.44 92 SER A N 1
ATOM 723 C CA . SER A 1 92 ? -2.724 5.677 11.694 1.00 95.44 92 SER A CA 1
ATOM 724 C C . SER A 1 92 ? -1.622 4.923 12.430 1.00 95.44 92 SER A C 1
ATOM 726 O O . SER A 1 92 ? -0.517 4.786 11.912 1.00 95.44 92 SER A O 1
ATOM 728 N N . GLU A 1 93 ? -1.927 4.413 13.620 1.00 95.56 93 GLU A N 1
ATOM 729 C CA . GLU A 1 93 ? -0.975 3.686 14.447 1.00 95.56 93 GLU A CA 1
ATOM 730 C C . GLU A 1 93 ? -0.544 2.376 13.784 1.00 95.56 93 GLU A C 1
ATOM 732 O O . GLU A 1 93 ? 0.650 2.115 13.662 1.00 95.56 93 GLU A O 1
ATOM 737 N N . LEU A 1 94 ? -1.488 1.583 13.266 1.00 95.88 94 LEU A N 1
ATOM 738 C CA . LEU A 1 94 ? -1.150 0.359 12.538 1.00 95.88 94 LEU A CA 1
ATOM 739 C C . LEU A 1 94 ? -0.265 0.653 11.315 1.00 95.88 94 LEU A C 1
ATOM 741 O O . LEU A 1 94 ? 0.732 -0.032 11.093 1.00 95.88 94 LEU A O 1
ATOM 745 N N . MET A 1 95 ? -0.596 1.686 10.536 1.00 94.94 95 MET A N 1
ATOM 746 C CA . MET A 1 95 ? 0.194 2.088 9.370 1.00 94.94 95 MET A CA 1
ATOM 747 C C . MET A 1 95 ? 1.609 2.537 9.753 1.00 94.94 95 MET A C 1
ATOM 749 O O . MET A 1 95 ? 2.560 2.173 9.065 1.00 94.94 95 MET A O 1
ATOM 753 N N . LYS A 1 96 ? 1.774 3.262 10.866 1.00 94.44 96 LYS A N 1
ATOM 754 C CA . LYS A 1 96 ? 3.099 3.620 11.395 1.00 94.44 96 LYS A CA 1
ATOM 755 C C . LYS A 1 96 ? 3.908 2.385 11.772 1.00 94.44 96 LYS A C 1
ATOM 757 O O . LYS A 1 96 ? 5.061 2.299 11.371 1.00 94.44 96 LYS A O 1
ATOM 762 N N . ARG A 1 97 ? 3.304 1.400 12.451 1.00 94.12 97 ARG A N 1
ATOM 763 C CA . ARG A 1 97 ? 3.986 0.137 12.793 1.00 94.12 97 ARG A CA 1
ATOM 764 C C . ARG A 1 97 ? 4.521 -0.578 11.553 1.00 94.12 97 ARG A C 1
ATOM 766 O O . ARG A 1 97 ? 5.626 -1.096 11.599 1.00 94.12 97 ARG A O 1
ATOM 773 N N . TYR A 1 98 ? 3.772 -0.585 10.448 1.00 91.44 98 TYR A N 1
ATOM 774 C CA . TYR A 1 98 ? 4.244 -1.153 9.178 1.00 91.44 98 TYR A CA 1
ATOM 775 C C . TYR A 1 98 ? 5.485 -0.443 8.632 1.00 91.44 98 TYR A C 1
ATOM 777 O O . TYR A 1 98 ? 6.401 -1.105 8.150 1.00 91.44 98 TYR A O 1
ATOM 785 N N . VAL A 1 99 ? 5.505 0.890 8.695 1.00 90.94 99 VAL A N 1
ATOM 786 C CA . VAL A 1 99 ? 6.637 1.696 8.221 1.00 90.94 99 VAL A CA 1
ATOM 787 C C . VAL A 1 99 ? 7.854 1.484 9.119 1.00 90.94 99 VAL A C 1
ATOM 789 O O . VAL A 1 99 ? 8.915 1.133 8.614 1.00 90.94 99 VAL A O 1
ATOM 792 N N . SER A 1 100 ? 7.686 1.586 10.439 1.00 90.94 100 SER A N 1
ATOM 793 C CA . SER A 1 100 ? 8.780 1.408 11.399 1.00 90.94 100 SER A CA 1
ATOM 794 C C . SER A 1 100 ? 9.340 -0.015 11.401 1.00 90.94 100 SER A C 1
ATOM 796 O O . SER A 1 100 ? 10.549 -0.190 11.349 1.00 90.94 100 SER A O 1
ATOM 798 N N . ALA A 1 101 ? 8.488 -1.046 11.359 1.00 89.25 101 ALA A N 1
ATOM 799 C CA . ALA A 1 101 ? 8.952 -2.435 11.320 1.00 89.25 101 ALA A CA 1
ATOM 800 C C . ALA A 1 101 ? 9.779 -2.749 10.064 1.00 89.25 101 ALA A C 1
ATOM 802 O O . ALA A 1 101 ? 10.614 -3.649 10.084 1.00 89.25 101 ALA A O 1
ATOM 803 N N . TRP A 1 102 ? 9.538 -2.029 8.966 1.00 86.38 102 TRP A N 1
ATOM 804 C CA . TRP A 1 102 ? 10.377 -2.135 7.782 1.00 86.38 102 TRP A CA 1
ATOM 805 C C . TRP A 1 102 ? 11.715 -1.407 7.959 1.00 86.38 102 TRP A C 1
ATOM 807 O O . TRP A 1 102 ? 12.740 -1.928 7.530 1.00 86.38 102 TRP A O 1
ATOM 817 N N . GLU A 1 103 ? 11.715 -0.211 8.554 1.00 83.06 103 GLU A N 1
ATOM 818 C CA . GLU A 1 103 ? 12.945 0.538 8.859 1.00 83.06 103 GLU A CA 1
ATOM 819 C C . GLU A 1 103 ? 13.875 -0.251 9.788 1.00 83.06 103 GLU A C 1
ATOM 821 O O . GLU A 1 103 ? 15.075 -0.263 9.552 1.00 83.06 103 GLU A O 1
ATOM 826 N N . ASP A 1 104 ? 13.322 -0.974 10.764 1.00 80.31 104 ASP A N 1
ATOM 827 C CA . ASP A 1 104 ? 14.084 -1.818 11.695 1.00 80.31 104 ASP A CA 1
ATOM 828 C C . ASP A 1 104 ? 14.668 -3.092 11.047 1.00 80.31 104 ASP A C 1
ATOM 830 O O . ASP A 1 104 ? 15.551 -3.735 11.618 1.00 80.31 104 ASP A O 1
ATOM 834 N N . TRP A 1 105 ? 14.148 -3.507 9.887 1.00 72.50 105 TRP A N 1
ATOM 835 C CA . TRP A 1 105 ? 14.572 -4.729 9.188 1.00 72.50 105 TRP A CA 1
ATOM 836 C C . TRP A 1 105 ? 15.664 -4.483 8.133 1.00 72.50 105 TRP A C 1
ATOM 838 O O . TRP A 1 105 ? 16.265 -5.443 7.645 1.00 72.50 105 TRP A O 1
ATOM 848 N N . MET A 1 106 ? 15.892 -3.218 7.772 1.00 63.22 106 MET A N 1
ATOM 849 C CA . MET A 1 106 ? 16.883 -2.755 6.790 1.00 63.22 106 MET A CA 1
ATOM 850 C C . MET A 1 106 ? 18.210 -2.394 7.458 1.00 63.22 106 MET A C 1
ATOM 852 O O . MET A 1 106 ? 19.254 -2.674 6.828 1.00 63.22 106 MET A O 1
#

pLDDT: mean 91.22, std 11.56, range [38.56, 98.38]

Organism: NCBI:txid1034015

Secondary structure (DSSP, 8-state):
---PPPPHHHHHHHHHHHHHHHHHHHHHHTT--HHHHHHHHHHHHHHHHHHHHHHHHHHHH-GGGGGTSPPHHHHHHHHHHT--S---HHHHHHHHHHHHHHHTT-

Foldseek 3Di:
DPPDPDQLLVQLVVLLVVVLVVLLVVCVVLVFDPVLSVVLSVQLCVQLVVVSVVLNVVCVVPVCSVVVDDDSLRSSLVSLVPPPDDGDPSSVVVNVCSNVVVVVVD

Sequence (106 aa):
MSHRPKPVRDHYTESLAVNSKNLGRQLSAESVPREEIQRILDSISRLYLAETEKIVRECEKDMMALERVPNPLRLFVDSIAQVKSAVSPAASELMKRYVSAWEDWM